Protein AF-A0A661P430-F1 (afdb_monomer_lite)

Secondary structure (DSSP, 8-state):
-B-S--TT--S--S---TTTSB--HHHHB-SS--SSGGGBSS-STT--TTS--TTSGGGGT-GGGS--

Structure (mmCIF, N/CA/C/O backbone):
data_AF-A0A661P430-F1
#
_entry.id   AF-A0A661P430-F1
#
loop_
_atom_site.group_PDB
_atom_site.id
_atom_site.type_symbol
_atom_site.label_atom_id
_atom_site.label_alt_id
_atom_site.label_comp_id
_atom_site.label_asym_id
_atom_site.label_entity_id
_atom_site.label_seq_id
_atom_site.pdbx_PDB_ins_code
_atom_site.Cartn_x
_atom_site.Cartn_y
_atom_site.Cartn_z
_atom_site.occupancy
_atom_site.B_iso_or_equiv
_atom_site.auth_seq_id
_atom_site.auth_comp_id
_atom_site.auth_asym_id
_atom_site.auth_atom_id
_atom_site.pdbx_PDB_model_num
ATOM 1 N N . VAL A 1 1 ? -3.024 3.887 4.475 1.00 69.50 1 VAL A N 1
ATOM 2 C CA . VAL A 1 1 ? -4.273 3.213 4.893 1.00 69.50 1 VAL A CA 1
ATOM 3 C C . VAL A 1 1 ? -5.370 4.261 5.027 1.00 69.50 1 VAL A C 1
ATOM 5 O O . VAL A 1 1 ? -5.053 5.374 5.440 1.00 69.50 1 VAL A O 1
ATOM 8 N N . ALA A 1 2 ? -6.598 3.965 4.607 1.00 76.62 2 ALA A N 1
ATOM 9 C CA . ALA A 1 2 ? -7.748 4.862 4.740 1.00 76.62 2 ALA A CA 1
ATOM 10 C C . ALA A 1 2 ? -8.516 4.564 6.042 1.00 76.62 2 ALA A C 1
ATOM 12 O O . ALA A 1 2 ? -8.450 3.445 6.551 1.00 76.62 2 ALA A O 1
ATOM 13 N N . ARG A 1 3 ? -9.219 5.564 6.592 1.00 79.25 3 ARG A N 1
ATOM 14 C CA . ARG A 1 3 ? -10.001 5.448 7.836 1.00 79.25 3 ARG A CA 1
ATOM 15 C C . ARG A 1 3 ? -11.497 5.619 7.519 1.00 79.25 3 ARG A C 1
ATOM 17 O O . ARG A 1 3 ? -11.822 6.558 6.792 1.00 79.25 3 ARG A O 1
ATOM 24 N N . PRO A 1 4 ? -12.390 4.747 8.025 1.00 78.75 4 PRO A N 1
ATOM 25 C CA . PRO A 1 4 ? -13.832 4.840 7.773 1.00 78.75 4 PRO A CA 1
ATOM 26 C C . PRO A 1 4 ? -14.515 5.969 8.559 1.00 78.75 4 PRO A C 1
ATOM 28 O O . PRO A 1 4 ? -15.564 6.447 8.142 1.00 78.75 4 PRO A O 1
ATOM 31 N N . ASP A 1 5 ? -13.920 6.399 9.674 1.00 82.38 5 ASP A N 1
ATOM 32 C CA . ASP A 1 5 ? -14.390 7.50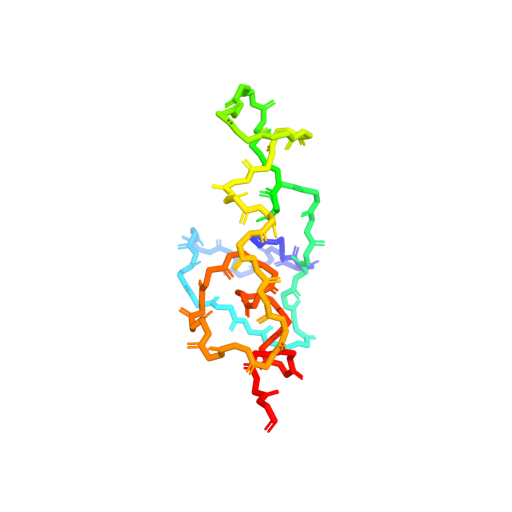7 10.505 1.00 82.38 5 ASP A CA 1
ATOM 33 C C . ASP A 1 5 ? -13.230 8.470 10.806 1.00 82.38 5 ASP A C 1
ATOM 35 O O . ASP A 1 5 ? -12.096 8.049 11.044 1.00 82.38 5 ASP A O 1
ATOM 39 N N . LEU A 1 6 ? -13.526 9.770 10.775 1.00 83.00 6 LEU A N 1
ATOM 40 C CA . LEU A 1 6 ? -12.589 10.862 11.047 1.00 83.00 6 LEU A CA 1
ATOM 41 C C . LEU A 1 6 ? -12.954 11.663 12.306 1.00 83.00 6 LEU A C 1
ATOM 43 O O . LEU A 1 6 ? -12.246 12.614 12.631 1.00 83.00 6 LEU A O 1
ATOM 47 N N . SER A 1 7 ? -14.011 11.285 13.033 1.00 87.06 7 SER A N 1
ATOM 48 C CA . SER A 1 7 ? -14.489 11.981 14.240 1.00 87.06 7 SER A CA 1
ATOM 49 C C . SER A 1 7 ? -13.411 12.171 15.320 1.00 87.06 7 SER A C 1
ATOM 51 O O . SER A 1 7 ? -13.440 13.146 16.068 1.00 87.06 7 SER A O 1
ATOM 53 N N . SER A 1 8 ? -12.431 11.265 15.364 1.00 81.62 8 SER A N 1
ATOM 54 C CA . SER A 1 8 ? -11.296 11.256 16.295 1.00 81.62 8 SER A CA 1
ATOM 55 C C . SER A 1 8 ? -9.935 11.357 15.591 1.00 81.62 8 SER A C 1
ATOM 57 O O . SER A 1 8 ? -8.902 11.027 16.175 1.00 81.62 8 SER A O 1
ATOM 59 N N . TYR A 1 9 ? -9.900 11.808 14.333 1.00 83.88 9 TYR A N 1
ATOM 60 C CA . TYR A 1 9 ? -8.654 11.909 13.576 1.00 83.88 9 TYR A CA 1
ATOM 61 C C . TYR A 1 9 ? -7.748 13.017 14.132 1.00 83.88 9 TYR A C 1
ATOM 63 O O . TYR A 1 9 ? -8.018 14.205 13.971 1.00 83.88 9 TYR A O 1
ATOM 71 N N . THR A 1 10 ? -6.640 12.623 14.757 1.00 86.25 10 THR A N 1
ATOM 72 C CA . THR A 1 10 ? -5.633 13.538 15.323 1.00 86.25 10 THR A CA 1
ATOM 73 C C . THR A 1 10 ? -4.385 13.687 14.451 1.00 86.25 10 THR A C 1
ATOM 75 O O . THR A 1 10 ? -3.526 14.517 14.740 1.00 86.25 10 THR A O 1
ATOM 78 N N . GLY A 1 11 ? -4.280 12.914 13.366 1.00 85.88 11 GLY A N 1
ATOM 79 C CA . GLY A 1 11 ? -3.140 12.923 12.455 1.00 85.88 11 GLY A CA 1
ATOM 80 C C . GLY A 1 11 ? -2.843 11.544 11.856 1.00 85.88 11 GLY A C 1
ATOM 81 O O . GLY A 1 11 ? -3.526 10.563 12.168 1.00 85.88 11 GLY A O 1
ATOM 82 N N . PRO A 1 12 ? -1.830 11.446 10.977 1.00 82.62 12 PRO A N 1
ATOM 83 C CA . PRO A 1 12 ? -1.412 10.171 10.409 1.00 82.62 12 PRO A CA 1
ATOM 84 C C . PRO A 1 12 ? -0.900 9.234 11.511 1.00 82.62 12 PRO A C 1
ATOM 86 O O . PRO A 1 12 ? -0.058 9.610 12.321 1.00 82.62 12 PRO A O 1
ATOM 89 N N . SER A 1 13 ? -1.395 7.997 11.514 1.00 82.00 13 SER A N 1
ATOM 90 C CA . SER A 1 13 ? -0.972 6.939 12.436 1.00 82.00 13 SER A CA 1
ATOM 91 C C . S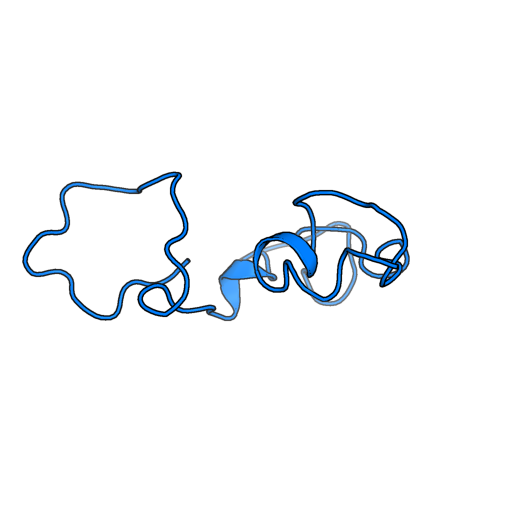ER A 1 13 ? -0.124 5.900 11.702 1.00 82.00 13 SER A C 1
ATOM 93 O O . SER A 1 13 ? -0.445 5.523 10.572 1.00 82.00 13 SER A O 1
ATOM 95 N N . ALA A 1 14 ? 0.942 5.433 12.356 1.00 81.50 14 ALA A N 1
ATOM 96 C CA . ALA A 1 14 ? 1.785 4.336 11.878 1.00 81.50 14 ALA A CA 1
ATOM 97 C C . ALA A 1 14 ? 1.192 2.948 12.188 1.00 81.50 14 ALA A C 1
ATOM 99 O O . ALA A 1 14 ? 1.676 1.945 11.672 1.00 81.50 14 ALA A O 1
ATOM 100 N N . THR A 1 15 ? 0.146 2.879 13.015 1.00 80.75 15 THR A N 1
ATOM 101 C CA . THR A 1 15 ? -0.511 1.625 13.390 1.00 80.75 15 THR A CA 1
ATOM 102 C C . THR A 1 15 ? -1.649 1.316 12.424 1.00 80.75 15 THR A C 1
ATOM 104 O O . THR A 1 15 ? -2.549 2.142 12.224 1.00 80.75 15 THR A O 1
ATOM 107 N N . VAL A 1 16 ? -1.610 0.111 11.853 1.00 78.31 16 VAL A N 1
ATOM 108 C CA . VAL A 1 16 ? -2.703 -0.473 11.071 1.00 78.31 16 VAL A CA 1
ATOM 109 C C . VAL A 1 16 ? -3.518 -1.384 11.986 1.00 78.31 16 VAL A C 1
ATOM 111 O O . VAL A 1 16 ? -2.962 -2.287 12.606 1.00 78.31 16 VAL A O 1
ATOM 114 N N . THR A 1 17 ? -4.825 -1.148 12.067 1.00 81.62 17 THR A N 1
ATOM 115 C CA . THR A 1 17 ? -5.764 -1.917 12.891 1.00 81.62 17 THR A CA 1
ATOM 116 C C . THR A 1 17 ? -6.655 -2.785 11.995 1.00 81.62 17 THR A C 1
ATOM 118 O O . THR A 1 17 ? -7.559 -2.253 11.337 1.00 81.62 17 THR A O 1
ATOM 121 N N . PRO A 1 18 ? -6.444 -4.116 11.959 1.00 79.12 18 PRO A N 1
ATOM 122 C CA . PRO A 1 18 ? -7.297 -5.034 11.209 1.00 79.12 18 PRO A CA 1
ATOM 123 C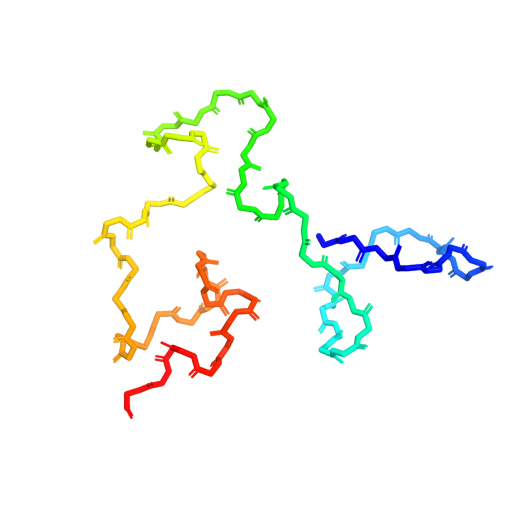 C . PRO A 1 18 ? -8.771 -4.919 11.615 1.00 79.12 18 PRO A C 1
ATOM 125 O O . PRO A 1 18 ? -9.092 -4.748 12.789 1.00 79.12 18 PRO A O 1
ATOM 128 N N . GLY A 1 19 ? -9.675 -5.000 10.638 1.00 82.38 19 GLY A N 1
ATOM 129 C CA . GLY A 1 19 ? -11.122 -4.878 10.858 1.00 82.38 19 GLY A CA 1
ATOM 130 C C . GLY A 1 19 ? -11.641 -3.444 11.016 1.00 82.38 19 GLY A C 1
ATOM 131 O O . GLY A 1 19 ? -12.853 -3.252 11.016 1.00 82.38 19 GLY A O 1
ATOM 132 N N . ILE A 1 20 ? -10.754 -2.446 11.103 1.00 85.56 20 ILE A N 1
ATOM 133 C CA . ILE A 1 20 ? -11.108 -1.020 11.173 1.00 85.56 20 ILE A CA 1
ATOM 134 C C . ILE A 1 20 ? -10.530 -0.262 9.979 1.00 85.56 20 ILE A C 1
ATOM 136 O O . ILE A 1 20 ? -11.233 0.498 9.317 1.00 85.56 20 ILE A O 1
ATOM 140 N N . ASP A 1 21 ? -9.249 -0.476 9.692 1.00 84.88 21 ASP A N 1
ATOM 141 C CA . ASP A 1 21 ? -8.552 0.260 8.648 1.00 84.88 21 ASP A CA 1
ATOM 142 C C . ASP A 1 21 ? -8.818 -0.302 7.256 1.00 84.88 21 ASP A C 1
ATOM 144 O O . ASP A 1 21 ? -8.908 -1.511 7.046 1.00 84.88 21 ASP A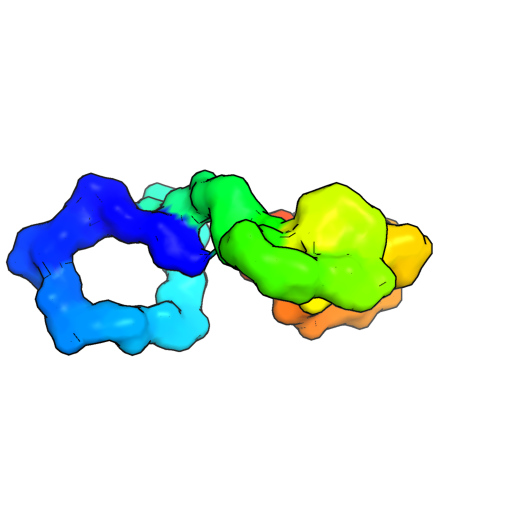 O 1
ATOM 148 N N . LEU A 1 22 ? -8.918 0.604 6.283 1.00 85.06 22 LEU A N 1
ATOM 149 C CA . LEU A 1 22 ? -9.289 0.284 4.912 1.00 85.06 22 LEU A CA 1
ATOM 150 C C . LEU A 1 22 ? -8.077 0.345 3.978 1.00 85.06 22 LEU A C 1
ATOM 152 O O . LEU A 1 22 ? -7.271 1.285 4.002 1.00 85.06 22 LEU A O 1
ATOM 156 N N . VAL A 1 23 ? -7.980 -0.631 3.079 1.00 82.31 23 VAL A N 1
ATOM 157 C CA . VAL A 1 23 ? -7.045 -0.587 1.951 1.00 82.31 23 VAL A CA 1
ATOM 158 C C . VAL A 1 23 ? -7.654 0.284 0.848 1.00 82.31 23 VAL A C 1
ATOM 160 O O . VAL A 1 23 ? -8.817 0.127 0.492 1.00 82.31 23 VAL A O 1
ATOM 163 N N . MET A 1 24 ? -6.871 1.216 0.308 1.00 84.56 24 MET A N 1
ATOM 164 C CA . MET A 1 24 ? -7.243 2.071 -0.826 1.00 84.56 24 MET A CA 1
ATOM 165 C C . MET A 1 24 ? -6.212 1.876 -1.940 1.00 84.56 24 MET A C 1
ATOM 167 O O . MET A 1 24 ? -5.109 1.413 -1.660 1.00 84.56 24 MET A O 1
ATOM 171 N N . CYS A 1 25 ? -6.504 2.282 -3.179 1.00 84.06 25 CYS A N 1
ATOM 172 C CA . CYS A 1 25 ? -5.566 2.181 -4.306 1.00 84.06 25 CYS A CA 1
ATOM 173 C C . CYS A 1 25 ? -4.149 2.668 -3.938 1.00 84.06 25 CYS A C 1
ATOM 175 O O . CYS A 1 25 ? -3.157 1.995 -4.196 1.00 84.06 25 CYS A O 1
ATOM 177 N N . LEU A 1 26 ? -4.039 3.797 -3.230 1.00 85.75 26 LEU A N 1
ATOM 178 C CA . LEU A 1 26 ? -2.746 4.375 -2.839 1.00 85.75 26 LEU A CA 1
ATOM 179 C C . LEU A 1 26 ? -2.020 3.640 -1.698 1.00 85.75 26 LEU A C 1
ATOM 181 O O . LEU A 1 26 ? -0.882 3.997 -1.375 1.00 85.75 26 LEU A O 1
ATOM 185 N N . SER A 1 27 ? -2.650 2.636 -1.083 1.00 82.75 27 SER A N 1
ATOM 186 C CA . SER A 1 27 ? -1.970 1.710 -0.171 1.00 82.75 27 SER A CA 1
ATOM 187 C C . SER A 1 27 ? -0.910 0.895 -0.916 1.00 82.75 27 SER A C 1
ATOM 189 O O . SER A 1 27 ? 0.146 0.640 -0.350 1.00 82.75 27 SER A O 1
ATOM 191 N N . TYR A 1 28 ? -1.161 0.571 -2.189 1.00 83.38 28 TYR A N 1
ATOM 192 C CA . TYR A 1 28 ? -0.247 -0.180 -3.056 1.00 83.38 28 TYR A CA 1
ATOM 193 C C . TYR A 1 28 ? 0.397 0.672 -4.137 1.00 83.38 28 TYR A C 1
ATOM 195 O O . TYR A 1 28 ? 1.564 0.468 -4.456 1.00 83.38 28 TYR A O 1
ATOM 203 N N . HIS A 1 29 ? -0.331 1.653 -4.664 1.00 87.38 29 HIS A N 1
ATOM 204 C CA . HIS A 1 29 ? 0.148 2.515 -5.734 1.00 87.38 29 HIS A CA 1
ATOM 205 C C . HIS A 1 29 ? 0.772 3.810 -5.195 1.00 87.38 29 HIS A C 1
ATOM 207 O O . HIS A 1 29 ? 0.385 4.359 -4.156 1.00 87.38 29 HIS A O 1
ATOM 213 N N . ARG A 1 30 ? 1.748 4.331 -5.933 1.00 85.75 30 ARG A N 1
ATOM 214 C CA . ARG A 1 30 ? 2.217 5.712 -5.839 1.00 85.75 30 ARG A CA 1
ATOM 215 C C . ARG A 1 30 ? 1.342 6.589 -6.728 1.00 85.75 30 ARG A C 1
ATOM 217 O O . ARG A 1 30 ? 0.922 6.170 -7.797 1.00 85.75 30 ARG A O 1
ATOM 224 N N . ALA A 1 31 ? 1.091 7.817 -6.278 1.00 84.81 31 ALA A N 1
ATOM 225 C CA . ALA A 1 31 ? 0.257 8.764 -7.017 1.00 84.81 31 ALA A CA 1
ATOM 226 C C . ALA A 1 31 ? 0.889 9.171 -8.357 1.00 84.81 31 ALA A C 1
ATOM 228 O O . ALA A 1 31 ? 0.192 9.245 -9.359 1.00 84.81 31 ALA A O 1
ATOM 229 N N . HIS A 1 32 ? 2.207 9.390 -8.381 1.00 87.62 32 HIS A N 1
ATOM 230 C CA . HIS A 1 32 ? 2.956 9.658 -9.604 1.00 87.62 32 HIS A CA 1
ATOM 231 C C . HIS A 1 32 ? 4.273 8.902 -9.586 1.00 87.62 32 HIS A C 1
ATOM 233 O O . HIS A 1 32 ? 4.976 8.954 -8.578 1.00 87.62 32 HIS A O 1
ATOM 239 N N . CYS A 1 33 ? 4.581 8.291 -10.733 1.00 80.50 33 CYS A N 1
ATOM 240 C CA . CYS A 1 33 ? 5.841 7.652 -11.100 1.00 80.50 33 CYS A CA 1
ATOM 241 C C . CYS A 1 33 ? 6.370 6.638 -10.071 1.00 80.50 33 CYS A C 1
ATOM 243 O O . CYS A 1 33 ? 6.759 6.965 -8.949 1.00 80.50 33 CYS A O 1
ATOM 245 N N . SER A 1 34 ? 6.434 5.378 -10.486 1.00 88.44 34 SER A N 1
ATOM 246 C CA . SER A 1 34 ? 7.138 4.343 -9.742 1.00 88.44 34 SER A CA 1
ATOM 247 C C . SER A 1 34 ? 8.214 3.720 -10.620 1.00 88.44 34 SER A C 1
ATOM 249 O O . SER A 1 34 ? 7.988 3.591 -11.822 1.00 88.44 34 SER A O 1
ATOM 251 N N . PRO A 1 35 ? 9.355 3.299 -10.045 1.00 90.81 35 PRO A N 1
ATOM 252 C CA . PRO A 1 35 ? 10.273 2.398 -10.737 1.00 90.81 35 PRO A CA 1
ATOM 253 C C . PRO A 1 35 ? 9.668 1.008 -11.000 1.00 90.81 35 PRO A C 1
ATOM 255 O O . PRO A 1 35 ? 10.246 0.241 -11.763 1.00 90.81 35 PRO A O 1
ATOM 258 N N . TYR A 1 36 ? 8.535 0.679 -10.375 1.00 89.81 36 TYR A N 1
ATOM 259 C CA . TYR A 1 36 ? 7.854 -0.604 -10.517 1.00 89.81 36 TYR A CA 1
ATOM 260 C C . TYR A 1 36 ? 6.653 -0.493 -11.474 1.00 89.81 36 TYR A C 1
ATOM 262 O O . TYR A 1 36 ? 6.025 0.576 -11.533 1.00 89.81 36 TYR A O 1
ATOM 270 N N . PRO A 1 37 ? 6.305 -1.577 -12.198 1.00 88.81 37 PRO A N 1
ATOM 271 C CA . PRO A 1 37 ? 5.111 -1.630 -13.039 1.00 88.81 37 PRO A CA 1
ATOM 272 C C . PRO A 1 37 ? 3.847 -1.184 -12.299 1.00 88.81 37 PRO A C 1
ATOM 274 O O . PRO A 1 37 ? 3.778 -1.219 -11.069 1.00 88.81 37 PRO A O 1
ATOM 277 N N . ASP A 1 38 ? 2.862 -0.700 -13.057 1.00 87.19 38 ASP A N 1
ATOM 278 C CA . ASP A 1 38 ? 1.547 -0.289 -12.542 1.00 87.19 38 ASP A CA 1
ATOM 279 C C . ASP A 1 38 ? 1.600 0.757 -11.416 1.00 87.19 38 ASP A C 1
ATOM 281 O O . ASP A 1 38 ? 0.679 0.893 -10.611 1.00 87.19 38 ASP A O 1
ATOM 285 N N . MET A 1 39 ? 2.686 1.532 -11.349 1.00 89.75 39 MET A N 1
ATOM 286 C CA . MET A 1 39 ? 2.919 2.542 -10.314 1.00 89.75 39 MET A CA 1
ATOM 287 C C . MET A 1 39 ? 2.964 1.967 -8.888 1.00 89.75 39 MET A C 1
ATOM 289 O O . MET A 1 39 ? 2.630 2.668 -7.934 1.00 89.75 39 MET A O 1
ATOM 293 N N . LEU A 1 40 ? 3.369 0.711 -8.702 1.00 88.75 40 LEU A N 1
ATOM 294 C CA . LEU A 1 40 ? 3.380 0.062 -7.385 1.00 88.75 40 LEU A CA 1
ATOM 295 C C . LEU A 1 40 ? 4.427 0.657 -6.438 1.00 88.75 40 LEU A C 1
ATOM 297 O O . LEU A 1 40 ? 5.406 1.250 -6.862 1.00 88.75 40 LEU A O 1
ATOM 301 N N . ARG A 1 41 ? 4.249 0.544 -5.123 1.00 87.00 41 ARG A N 1
ATOM 302 C CA . ARG A 1 41 ? 5.214 1.047 -4.124 1.00 87.00 41 ARG A CA 1
ATOM 303 C C . ARG A 1 41 ? 6.419 0.136 -3.926 1.00 87.00 41 ARG A C 1
ATOM 305 O O . ARG A 1 41 ? 7.449 0.625 -3.463 1.00 87.00 41 ARG A O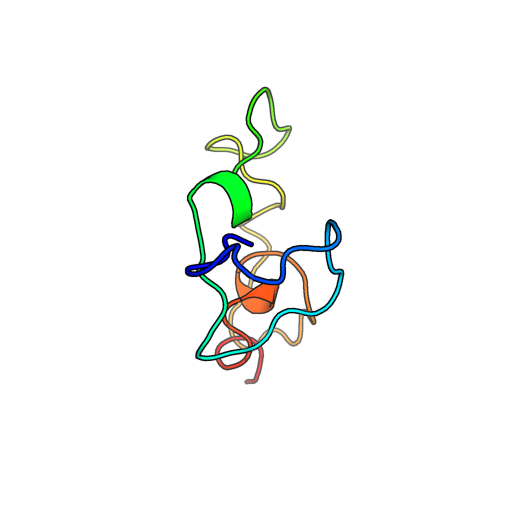 1
ATOM 312 N N . TRP A 1 42 ? 6.263 -1.132 -4.279 1.00 88.00 42 TRP A N 1
ATOM 313 C CA . TRP A 1 42 ? 7.228 -2.206 -4.103 1.00 88.00 42 TRP A CA 1
ATOM 314 C C . TRP A 1 42 ? 7.288 -3.046 -5.375 1.00 88.00 42 TRP A C 1
ATOM 316 O O . TRP A 1 42 ? 6.340 -3.044 -6.162 1.00 88.00 42 TRP A O 1
ATOM 326 N N . ASP A 1 43 ? 8.384 -3.779 -5.534 1.00 87.94 43 ASP A N 1
ATOM 327 C CA . ASP A 1 43 ? 8.510 -4.796 -6.569 1.00 87.94 43 ASP A CA 1
ATOM 328 C C . ASP A 1 43 ? 7.538 -5.947 -6.265 1.00 87.94 43 ASP A C 1
ATOM 330 O O . ASP A 1 43 ? 7.613 -6.561 -5.198 1.00 87.94 43 ASP A O 1
ATOM 334 N N . TYR A 1 44 ? 6.573 -6.175 -7.154 1.00 85.00 44 TYR A N 1
ATOM 335 C CA . TYR A 1 44 ? 5.556 -7.212 -6.976 1.00 85.00 44 TYR A CA 1
ATOM 336 C C . TYR A 1 44 ? 6.086 -8.598 -7.334 1.00 85.00 44 TYR A C 1
ATOM 338 O O . TYR A 1 44 ? 5.725 -9.568 -6.677 1.00 85.00 44 TYR A O 1
ATOM 346 N N . ASP A 1 45 ? 7.002 -8.688 -8.300 1.00 86.12 45 ASP A N 1
ATOM 347 C CA . ASP A 1 45 ? 7.553 -9.966 -8.768 1.00 86.12 45 ASP A CA 1
ATOM 348 C C . ASP A 1 45 ? 8.382 -10.664 -7.683 1.00 86.12 45 ASP A C 1
ATOM 350 O O . ASP A 1 45 ? 8.617 -11.871 -7.725 1.00 86.12 45 ASP A O 1
ATOM 354 N N . ARG A 1 46 ? 8.816 -9.896 -6.681 1.00 83.88 46 ARG A N 1
ATOM 355 C CA . ARG A 1 46 ? 9.555 -10.387 -5.518 1.00 83.88 46 ARG A CA 1
ATOM 356 C C . ARG A 1 46 ? 8.664 -10.779 -4.341 1.00 83.88 46 ARG A C 1
ATOM 358 O O . ARG A 1 46 ? 9.185 -11.310 -3.370 1.00 83.88 46 ARG A O 1
ATOM 365 N N . GLN A 1 47 ? 7.354 -10.542 -4.405 1.00 83.12 47 GLN A N 1
ATOM 366 C CA . GLN A 1 47 ? 6.437 -10.855 -3.308 1.00 83.12 47 GLN A CA 1
ATOM 367 C C . GLN A 1 47 ? 5.933 -12.287 -3.415 1.00 83.12 47 GLN A C 1
ATOM 369 O O . GLN A 1 47 ? 4.930 -12.581 -4.066 1.00 83.12 47 GLN A O 1
ATOM 374 N N . ILE A 1 48 ? 6.654 -13.186 -2.753 1.00 84.94 48 ILE A N 1
ATOM 375 C CA . ILE A 1 48 ? 6.345 -14.611 -2.721 1.00 84.94 48 ILE A CA 1
ATOM 376 C C . ILE A 1 48 ? 5.478 -14.908 -1.499 1.00 84.94 48 ILE A C 1
ATOM 378 O O . ILE A 1 48 ? 5.914 -14.717 -0.369 1.00 84.94 48 ILE A O 1
ATOM 382 N N . ALA A 1 49 ? 4.244 -15.369 -1.721 1.00 83.44 49 ALA A N 1
ATOM 383 C CA . ALA A 1 49 ? 3.362 -15.785 -0.629 1.00 83.44 49 ALA A CA 1
ATOM 384 C C . ALA A 1 49 ? 3.969 -16.980 0.121 1.00 83.44 49 ALA A C 1
ATOM 386 O O . ALA A 1 49 ? 4.446 -17.922 -0.517 1.00 83.44 49 ALA A O 1
ATOM 387 N N . GLY A 1 50 ? 3.966 -16.928 1.453 1.00 77.94 50 GLY A N 1
ATOM 388 C CA . GLY A 1 50 ? 4.689 -17.891 2.290 1.00 77.94 50 GLY A CA 1
ATOM 389 C C . GLY A 1 50 ? 6.216 -17.795 2.172 1.00 77.94 50 GLY A C 1
ATOM 390 O O . GLY A 1 50 ? 6.927 -18.738 2.509 1.00 77.94 50 GLY A O 1
ATOM 391 N N . GLY A 1 51 ? 6.741 -16.692 1.630 1.00 77.31 51 GLY A N 1
ATOM 392 C CA . GLY A 1 51 ? 8.177 -16.446 1.494 1.00 77.31 51 GLY A CA 1
ATOM 393 C C . GLY A 1 51 ? 8.845 -15.918 2.767 1.00 77.31 51 GLY A C 1
ATOM 394 O O . GLY A 1 51 ? 10.075 -15.891 2.811 1.00 77.31 51 GLY A O 1
ATOM 395 N N . GLY A 1 52 ? 8.061 -15.526 3.783 1.00 68.19 52 GLY A N 1
ATOM 396 C CA . GLY A 1 52 ? 8.546 -14.929 5.030 1.00 68.19 52 GLY A CA 1
ATOM 397 C C . GL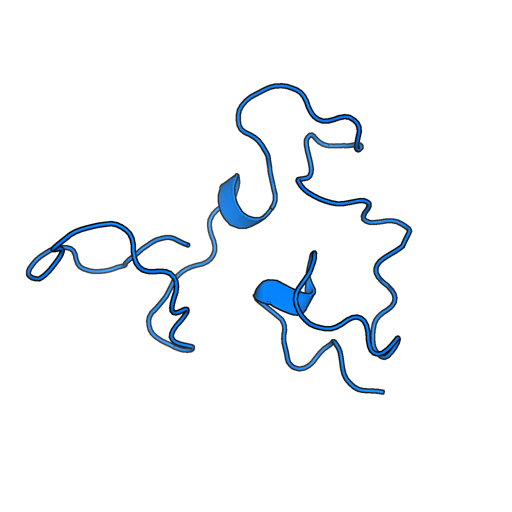Y A 1 52 ? 9.076 -13.502 4.859 1.00 68.19 52 GLY A C 1
ATOM 398 O O . GLY A 1 52 ? 10.089 -13.152 5.466 1.00 68.19 52 GLY A O 1
ATOM 399 N N . ASP A 1 53 ? 8.443 -12.707 3.992 1.00 64.56 53 ASP A N 1
ATOM 400 C CA . ASP A 1 53 ? 8.885 -11.355 3.639 1.00 64.56 53 ASP A CA 1
ATOM 401 C C . ASP A 1 53 ? 8.062 -10.323 4.432 1.00 64.56 53 ASP A C 1
ATOM 403 O O . ASP A 1 53 ? 7.147 -9.664 3.925 1.00 64.56 53 ASP A O 1
ATOM 407 N N . ASP A 1 54 ? 8.428 -10.176 5.709 1.00 65.69 54 ASP A N 1
ATOM 408 C CA . ASP A 1 54 ? 7.632 -9.448 6.696 1.00 65.69 54 ASP A CA 1
ATOM 409 C C . ASP A 1 54 ? 7.463 -7.955 6.361 1.00 65.69 54 ASP A C 1
ATOM 411 O O . ASP A 1 54 ? 8.372 -7.122 6.469 1.00 65.69 54 ASP A O 1
ATOM 415 N N . GLY A 1 55 ? 6.222 -7.583 6.044 1.00 68.12 55 GLY A N 1
ATOM 416 C CA . GLY A 1 55 ? 5.739 -6.209 6.192 1.00 68.12 55 GLY A CA 1
ATOM 417 C C . GLY A 1 55 ? 6.013 -5.260 5.026 1.00 68.12 55 GLY A C 1
ATOM 418 O O . GLY A 1 55 ? 5.811 -4.050 5.177 1.00 68.12 55 GLY A O 1
ATOM 419 N N . THR A 1 56 ? 6.387 -5.770 3.853 1.00 75.75 56 THR A N 1
ATOM 420 C CA . THR A 1 56 ? 6.419 -4.980 2.611 1.00 75.75 56 THR A CA 1
ATOM 421 C C . THR A 1 56 ? 5.387 -5.482 1.611 1.00 75.75 56 THR A C 1
ATOM 423 O O . THR A 1 56 ? 4.887 -6.602 1.710 1.00 75.75 56 THR A O 1
ATOM 426 N N . GLY A 1 57 ? 5.022 -4.652 0.633 1.00 79.56 57 GLY A N 1
ATOM 427 C CA . GLY A 1 57 ? 4.193 -5.157 -0.448 1.00 79.56 57 GLY A CA 1
ATOM 428 C C . GLY A 1 57 ? 2.795 -5.578 -0.005 1.00 79.56 57 GLY A C 1
ATOM 429 O O . GLY A 1 57 ? 2.125 -4.900 0.777 1.00 79.56 57 GLY A O 1
ATOM 430 N N . CYS A 1 58 ? 2.319 -6.695 -0.563 1.00 77.69 58 CYS A N 1
ATOM 431 C CA . CYS A 1 58 ? 1.009 -7.292 -0.311 1.00 77.69 58 CYS A CA 1
ATOM 432 C C . CYS A 1 58 ? 0.860 -7.710 1.157 1.00 77.69 58 CYS A C 1
ATOM 434 O O . CYS A 1 58 ? -0.219 -7.566 1.733 1.00 77.69 58 CYS A O 1
ATOM 436 N N . PHE A 1 59 ? 1.962 -8.090 1.800 1.00 81.38 59 PHE A N 1
ATOM 437 C CA . PHE A 1 59 ? 1.983 -8.598 3.168 1.00 81.38 59 PHE A CA 1
ATOM 438 C C . PHE A 1 59 ? 1.811 -7.514 4.236 1.00 81.38 59 PHE A C 1
ATOM 440 O O . PHE A 1 59 ? 1.279 -7.797 5.306 1.00 81.38 59 PHE A O 1
ATOM 447 N N . THR A 1 60 ? 2.090 -6.239 3.919 1.00 79.25 60 THR A N 1
ATOM 448 C CA . THR A 1 60 ? 1.753 -5.098 4.797 1.00 79.25 60 THR A CA 1
ATOM 449 C C . THR A 1 60 ? 0.270 -5.074 5.195 1.00 79.25 60 THR A C 1
ATOM 451 O O . THR A 1 60 ? -0.076 -4.582 6.268 1.00 79.25 60 THR A O 1
ATOM 454 N N . CYS A 1 61 ? -0.629 -5.547 4.325 1.00 76.56 61 CYS A N 1
ATOM 455 C CA . CYS A 1 61 ? -2.071 -5.583 4.590 1.00 76.56 61 CYS A CA 1
ATOM 456 C C . CYS A 1 61 ? -2.646 -7.006 4.605 1.00 76.56 61 CYS A C 1
ATOM 458 O O . CYS A 1 61 ? -3.659 -7.242 5.258 1.00 76.56 61 CYS A O 1
ATOM 460 N N . HIS A 1 62 ? -2.013 -7.957 3.917 1.00 78.75 62 HIS A N 1
ATOM 461 C CA . HIS A 1 62 ? -2.393 -9.367 3.901 1.00 78.75 62 HIS A CA 1
ATOM 462 C C . HIS A 1 62 ? -1.429 -10.214 4.742 1.00 78.75 62 HIS A C 1
ATOM 464 O O . HIS A 1 62 ? -0.787 -11.121 4.222 1.00 78.75 62 HIS A O 1
ATOM 470 N N . SER A 1 63 ? -1.358 -9.944 6.047 1.00 75.50 63 SER A N 1
ATOM 471 C CA . SER A 1 63 ? -0.403 -10.588 6.966 1.00 75.50 63 SER A CA 1
ATOM 472 C C . SER A 1 63 ? -0.548 -12.113 7.084 1.00 75.50 63 SER A C 1
ATOM 474 O O . SER A 1 63 ? 0.383 -12.778 7.501 1.00 75.50 63 SER A O 1
ATOM 476 N N . ALA A 1 64 ? -1.700 -12.678 6.709 1.00 77.12 64 ALA A N 1
ATOM 477 C CA . ALA A 1 64 ? -1.946 -14.129 6.678 1.00 77.12 64 ALA A CA 1
ATOM 478 C C . ALA A 1 64 ? -1.603 -14.789 5.325 1.00 77.12 64 ALA A C 1
ATOM 480 O O . ALA A 1 64 ? -2.060 -15.888 5.031 1.00 77.12 64 ALA A O 1
ATOM 481 N N . LYS A 1 65 ? -0.939 -14.061 4.419 1.00 71.50 65 LYS A N 1
ATOM 482 C CA . LYS A 1 65 ? -0.382 -14.603 3.165 1.00 71.50 65 LYS A CA 1
ATOM 483 C C . LYS A 1 65 ? 1.147 -14.612 3.175 1.00 71.50 65 LYS A C 1
ATOM 485 O O . LYS A 1 65 ? 1.754 -15.004 2.180 1.00 71.50 65 LYS A O 1
ATOM 490 N N . ASP A 1 66 ? 1.728 -14.117 4.259 1.00 70.38 66 ASP A N 1
ATOM 491 C CA . ASP A 1 66 ? 3.166 -13.994 4.468 1.00 70.38 66 ASP A CA 1
ATOM 492 C C . ASP A 1 66 ? 3.753 -15.287 5.059 1.00 70.38 66 ASP A C 1
ATOM 494 O O . ASP A 1 66 ? 4.887 -15.658 4.760 1.00 70.38 66 ASP A O 1
ATOM 498 N N . ASP A 1 67 ? 2.945 -16.027 5.829 1.00 62.47 67 ASP A N 1
ATOM 499 C CA . ASP A 1 67 ? 3.326 -17.299 6.431 1.00 62.47 67 ASP A CA 1
ATOM 500 C C . ASP A 1 67 ? 3.140 -18.486 5.472 1.00 62.47 67 ASP A C 1
ATOM 502 O O . ASP A 1 67 ? 2.184 -18.574 4.697 1.00 62.47 67 ASP A O 1
ATOM 506 N N . SER A 1 68 ? 4.138 -19.371 5.487 1.00 57.19 68 SER A N 1
ATOM 507 C CA . SER A 1 68 ? 4.206 -20.631 4.736 1.00 57.19 68 SER A CA 1
ATOM 508 C C . SER A 1 68 ? 3.396 -21.746 5.382 1.00 57.19 68 SER A C 1
ATOM 510 O O . SER A 1 68 ? 3.575 -21.919 6.612 1.00 57.19 68 SER A O 1
#

Foldseek 3Di:
DAFPDCPPPPDDDPDDDPPGDDDDPVNFADPDDDPEPPRGPDHPVPDDFLPQPPCDHPCVRVVVRNRD

Radius of gyration: 13.48 Å; chains: 1; bounding box: 25×34×29 Å

pLDDT: mean 80.95, std 6.93, range [57.19, 90.81]

Sequence (68 aa):
VARPDLSSYTGPSATVTPGIDLVMCLSYHRAHCSPYPDMLRWDYDRQIAGGGDDGTGCFTCHSAKDDS